Protein AF-X1R897-F1 (afdb_monomer_lite)

Secondary structure (DSSP, 8-state):
---HHHHHHHHHHHHHHSTT-TTTTT--TTSSSPPTT-SSPPPEETTEEHHHHHHHHH-EE-TTT--EESSSBTTBSSHHHHHHHHHHHHHHH-SEEEEE-TTT--EEEEEHHHHHHT---GGGGGGSPB----

pLDDT: mean 73.89, std 18.77, range [38.56, 95.75]

Organism: NCBI:txid412755

Structure (mmCIF, N/CA/C/O backbone):
data_AF-X1R897-F1
#
_entry.id   AF-X1R897-F1
#
loop_
_atom_site.group_PDB
_atom_site.id
_atom_site.type_symbol
_atom_site.label_atom_id
_atom_site.label_alt_id
_atom_site.label_comp_id
_atom_site.label_asym_id
_atom_site.label_entity_id
_atom_site.label_seq_id
_atom_site.pdbx_PDB_ins_code
_atom_site.Cartn_x
_atom_site.Cartn_y
_atom_site.Cartn_z
_atom_site.occupancy
_atom_site.B_iso_or_equiv
_atom_site.auth_seq_id
_atom_site.auth_comp_id
_atom_site.auth_asym_id
_atom_site.auth_atom_id
_atom_site.pdbx_PDB_model_num
ATOM 1 N N . MET A 1 1 ? 41.336 -12.108 -27.789 1.00 39.31 1 MET A N 1
ATOM 2 C CA . MET A 1 1 ? 40.199 -11.210 -28.100 1.00 39.31 1 MET A CA 1
ATOM 3 C C . MET A 1 1 ? 39.079 -12.053 -28.690 1.00 39.31 1 MET A C 1
ATOM 5 O O . MET A 1 1 ? 39.403 -12.896 -29.520 1.00 39.31 1 MET A O 1
ATOM 9 N N . PRO A 1 2 ? 37.810 -11.895 -28.284 1.00 48.91 2 PRO A N 1
ATOM 10 C CA . PRO A 1 2 ? 36.729 -12.693 -28.857 1.00 48.91 2 PRO A CA 1
ATOM 11 C C . PRO A 1 2 ? 36.528 -12.352 -30.341 1.00 48.91 2 PRO A C 1
ATOM 13 O O . PRO A 1 2 ? 36.562 -11.177 -30.714 1.00 48.91 2 PRO A O 1
ATOM 16 N N . GLY A 1 3 ? 36.346 -13.371 -31.186 1.00 67.62 3 GLY A N 1
ATOM 17 C CA . GLY A 1 3 ? 36.136 -13.205 -32.628 1.00 67.62 3 GLY A CA 1
ATOM 18 C C . GLY A 1 3 ? 34.801 -12.532 -32.974 1.00 67.62 3 GLY A C 1
ATOM 19 O O . GLY A 1 3 ? 33.892 -12.474 -32.147 1.00 67.62 3 GLY A O 1
ATOM 20 N N . GLN A 1 4 ? 34.667 -12.047 -34.214 1.00 64.75 4 GLN A N 1
ATOM 21 C CA . GLN A 1 4 ? 33.480 -11.322 -34.696 1.00 64.75 4 GLN A CA 1
ATOM 22 C C . GLN A 1 4 ? 32.175 -12.099 -34.454 1.00 64.75 4 GLN A C 1
ATOM 24 O O . GLN A 1 4 ? 31.261 -11.577 -33.832 1.00 64.75 4 GLN A O 1
ATOM 29 N N . ARG A 1 5 ? 32.168 -13.394 -34.784 1.00 62.53 5 ARG A N 1
ATOM 30 C CA . ARG A 1 5 ? 31.035 -14.306 -34.566 1.00 62.53 5 ARG A CA 1
ATOM 31 C C . ARG A 1 5 ? 30.564 -14.378 -33.109 1.00 62.53 5 ARG A C 1
ATOM 33 O O . ARG A 1 5 ? 29.378 -14.531 -32.851 1.00 62.53 5 ARG A O 1
ATOM 40 N N . PHE A 1 6 ? 31.485 -14.272 -32.152 1.00 51.41 6 PHE A N 1
ATOM 41 C CA . PHE A 1 6 ? 31.131 -14.261 -30.733 1.00 51.41 6 PHE A CA 1
ATOM 42 C C . PHE A 1 6 ? 30.484 -12.932 -30.332 1.00 51.41 6 PHE A C 1
ATOM 44 O O . PHE A 1 6 ? 29.529 -12.920 -29.564 1.00 51.41 6 PHE A O 1
ATOM 51 N N . ARG A 1 7 ? 30.967 -11.811 -30.879 1.00 54.97 7 ARG A N 1
ATOM 52 C CA . ARG A 1 7 ? 30.349 -10.495 -30.662 1.00 54.97 7 ARG A CA 1
ATOM 53 C C . ARG A 1 7 ? 28.940 -10.428 -31.245 1.00 54.97 7 ARG A C 1
ATOM 55 O O . ARG A 1 7 ? 28.054 -9.901 -30.580 1.00 54.97 7 ARG A O 1
ATOM 62 N N . ASP A 1 8 ? 28.744 -10.997 -32.430 1.00 64.62 8 ASP A N 1
ATOM 63 C CA . ASP A 1 8 ? 27.442 -11.043 -33.098 1.00 64.62 8 ASP A CA 1
ATOM 64 C C . ASP A 1 8 ? 26.455 -11.920 -32.306 1.00 64.62 8 ASP A C 1
ATOM 66 O O . ASP A 1 8 ? 25.366 -11.462 -31.973 1.00 64.62 8 ASP A O 1
ATOM 70 N N . TYR A 1 9 ? 26.889 -13.106 -31.856 1.00 65.25 9 TYR A N 1
ATOM 71 C CA . TYR A 1 9 ? 26.106 -13.961 -30.953 1.00 65.25 9 TYR A CA 1
ATOM 72 C C . TYR A 1 9 ? 25.696 -13.234 -29.666 1.00 65.25 9 TYR A C 1
ATOM 74 O O . TYR A 1 9 ? 24.543 -13.297 -29.254 1.00 65.25 9 TYR A O 1
ATOM 82 N N . LEU A 1 10 ? 26.623 -12.515 -29.024 1.00 55.56 10 LEU A N 1
ATOM 83 C CA . LEU A 1 10 ? 26.308 -11.763 -27.809 1.00 55.56 10 LEU A CA 1
ATOM 84 C C . LEU A 1 10 ? 25.306 -10.633 -28.063 1.00 55.56 10 LEU A C 1
ATOM 86 O O . LEU A 1 10 ? 24.498 -10.334 -27.185 1.00 55.56 10 LEU A O 1
ATOM 90 N N . LYS A 1 11 ? 25.357 -10.000 -29.236 1.00 61.78 11 LYS A N 1
ATOM 91 C CA . LYS A 1 11 ? 24.401 -8.965 -29.630 1.00 61.78 11 LYS A CA 1
ATOM 92 C C . LYS A 1 11 ? 23.003 -9.559 -29.820 1.00 61.78 11 LYS A C 1
ATOM 94 O O . LYS A 1 11 ? 22.064 -9.083 -29.189 1.00 61.78 11 LYS A O 1
ATOM 99 N N . GLU A 1 12 ? 22.885 -10.632 -30.598 1.00 65.25 12 GLU A N 1
ATOM 100 C CA . GLU A 1 12 ? 21.622 -11.356 -30.808 1.00 65.25 12 GLU A CA 1
ATOM 101 C C . GLU A 1 12 ? 21.055 -11.891 -29.486 1.00 65.25 12 GLU A C 1
ATOM 103 O O . GLU A 1 12 ? 19.865 -11.756 -29.202 1.00 65.25 12 GLU A O 1
ATOM 108 N N . PHE A 1 13 ? 21.922 -12.428 -28.623 1.00 62.66 13 PHE A N 1
ATOM 109 C CA . PHE A 1 13 ? 21.545 -12.906 -27.299 1.00 62.66 13 PHE A CA 1
ATOM 110 C C . PHE A 1 13 ? 20.958 -11.783 -26.436 1.00 62.66 13 PHE A C 1
ATOM 112 O O . PHE A 1 13 ? 19.927 -11.998 -25.801 1.00 62.66 13 PHE A O 1
ATOM 119 N N . ARG A 1 14 ? 21.560 -10.585 -26.423 1.00 59.44 14 ARG A N 1
ATOM 120 C CA . ARG A 1 14 ? 21.012 -9.419 -25.705 1.00 59.44 14 ARG A CA 1
ATOM 121 C C . ARG A 1 14 ? 19.678 -8.960 -26.279 1.00 59.44 14 ARG A C 1
ATOM 123 O O . ARG A 1 14 ? 18.765 -8.670 -25.514 1.00 59.44 14 ARG A O 1
ATOM 130 N N . GLU A 1 15 ? 19.552 -8.896 -27.600 1.00 62.72 15 GLU A N 1
ATOM 131 C CA . GLU A 1 15 ? 18.308 -8.481 -28.257 1.00 62.72 15 GLU A CA 1
ATOM 132 C C . GLU A 1 15 ? 17.161 -9.465 -27.983 1.00 62.72 15 GLU A C 1
ATOM 134 O O . GLU A 1 15 ? 16.025 -9.043 -27.772 1.00 62.72 15 GLU A O 1
ATOM 139 N N . ALA A 1 16 ? 17.446 -10.767 -27.910 1.00 63.94 16 ALA A N 1
ATOM 140 C CA . ALA A 1 16 ? 16.450 -11.783 -27.580 1.00 63.94 16 ALA A CA 1
ATOM 141 C C . ALA A 1 16 ? 16.128 -11.835 -26.073 1.00 63.94 16 ALA A C 1
ATOM 143 O O . ALA A 1 16 ? 14.966 -11.973 -25.684 1.00 63.94 16 ALA A O 1
ATOM 144 N N . ASN A 1 17 ? 17.144 -11.709 -25.211 1.00 57.25 17 ASN A N 1
ATOM 145 C CA . ASN A 1 17 ? 17.022 -12.017 -23.783 1.00 57.25 17 ASN A CA 1
ATOM 146 C C . ASN A 1 17 ? 16.959 -10.794 -22.858 1.00 57.25 17 ASN A C 1
ATOM 148 O O . ASN A 1 17 ? 16.491 -10.943 -21.737 1.00 57.25 17 ASN A O 1
ATOM 152 N N . CYS A 1 18 ? 17.348 -9.596 -23.288 1.00 59.59 18 CYS A N 1
ATOM 153 C CA . CYS A 1 18 ? 17.409 -8.405 -22.424 1.00 59.59 18 CYS A CA 1
ATOM 154 C C . CYS A 1 18 ? 16.522 -7.245 -22.909 1.00 59.59 18 CYS A C 1
ATOM 156 O O . CYS A 1 18 ? 16.541 -6.165 -22.320 1.00 59.59 18 CYS A O 1
ATOM 158 N N . ARG A 1 19 ? 15.731 -7.439 -23.972 1.00 51.38 19 ARG A N 1
ATOM 159 C CA . ARG A 1 19 ? 14.826 -6.416 -24.514 1.00 51.38 19 ARG A CA 1
ATOM 160 C C . ARG A 1 19 ? 13.757 -6.033 -23.484 1.00 51.38 19 ARG A C 1
ATOM 162 O O . ARG A 1 19 ? 12.974 -6.881 -23.074 1.00 51.38 19 ARG A O 1
ATOM 169 N N . GLY A 1 20 ? 13.737 -4.757 -23.089 1.00 47.69 20 GLY A N 1
ATOM 170 C CA . GLY A 1 20 ? 12.866 -4.223 -22.031 1.00 47.69 20 GLY A CA 1
ATOM 171 C C . GLY A 1 20 ? 13.552 -4.025 -20.672 1.00 47.69 20 GLY A C 1
ATOM 172 O O . GLY A 1 20 ? 12.958 -3.417 -19.787 1.00 47.69 20 GLY A O 1
ATOM 173 N N . CYS A 1 21 ? 14.804 -4.468 -20.503 1.00 51.19 21 CYS A N 1
ATOM 174 C CA . CYS A 1 21 ? 15.593 -4.169 -19.309 1.00 51.19 21 CYS A CA 1
ATOM 175 C C . CYS A 1 21 ? 16.183 -2.753 -19.379 1.00 51.19 21 CYS A C 1
ATOM 177 O O . CYS A 1 21 ? 16.821 -2.389 -20.367 1.00 51.19 21 CYS A O 1
ATOM 179 N N . PHE A 1 22 ? 16.036 -1.988 -18.294 1.00 44.16 22 PHE A N 1
ATOM 180 C CA . PHE A 1 22 ? 16.520 -0.606 -18.164 1.00 44.16 22 PHE A CA 1
ATOM 181 C C . PHE A 1 22 ? 18.045 -0.459 -18.365 1.00 44.16 22 PHE A C 1
ATOM 183 O O . PHE A 1 22 ? 18.515 0.617 -18.713 1.00 44.16 22 PHE A O 1
ATOM 190 N N . TYR A 1 23 ? 18.810 -1.546 -18.188 1.00 49.41 23 TYR A N 1
ATOM 191 C CA . TYR A 1 23 ? 20.279 -1.586 -18.275 1.00 49.41 23 TYR A CA 1
ATOM 192 C C . TYR A 1 23 ? 20.811 -2.446 -19.435 1.00 49.41 23 TYR A C 1
ATOM 194 O O . TYR A 1 23 ? 21.997 -2.786 -19.462 1.00 49.41 23 TYR A O 1
ATOM 202 N N . ALA A 1 24 ? 19.961 -2.837 -20.393 1.00 49.91 24 ALA A N 1
ATOM 203 C CA . ALA A 1 24 ? 20.347 -3.716 -21.505 1.00 49.91 24 ALA A CA 1
ATOM 204 C C . ALA A 1 24 ? 21.529 -3.174 -22.339 1.00 49.91 24 ALA A C 1
ATOM 206 O O . ALA A 1 24 ? 22.354 -3.950 -22.835 1.00 49.91 24 ALA A O 1
ATOM 207 N N . ASP A 1 25 ? 21.647 -1.847 -22.436 1.00 47.44 25 ASP A N 1
ATOM 208 C CA . ASP A 1 25 ? 22.714 -1.166 -23.177 1.00 47.44 25 ASP A CA 1
ATOM 209 C C . ASP A 1 25 ? 24.073 -1.233 -22.449 1.00 47.44 25 ASP A C 1
ATOM 211 O O . ASP A 1 25 ? 25.134 -1.266 -23.081 1.00 47.44 25 ASP A O 1
ATOM 215 N N . GLU A 1 26 ? 24.058 -1.346 -21.119 1.00 48.41 26 GLU A N 1
ATOM 216 C CA . GLU A 1 26 ? 25.253 -1.374 -20.265 1.00 48.41 26 GLU A CA 1
ATOM 217 C C . GLU A 1 26 ? 25.709 -2.797 -19.907 1.00 48.41 26 GLU A C 1
ATOM 219 O O . GLU A 1 26 ? 26.895 -3.037 -19.650 1.00 48.41 26 GLU A O 1
ATOM 224 N N . ALA A 1 27 ? 24.783 -3.757 -19.933 1.00 48.25 27 ALA A N 1
ATOM 225 C CA . ALA A 1 27 ? 25.006 -5.144 -19.554 1.00 48.25 27 ALA A CA 1
ATOM 226 C C . ALA A 1 27 ? 25.938 -5.864 -20.543 1.00 48.25 27 ALA A C 1
ATOM 228 O O . ALA A 1 27 ? 25.517 -6.310 -21.608 1.00 48.25 27 ALA A O 1
ATOM 229 N N . LYS A 1 28 ? 27.223 -6.019 -20.202 1.00 49.62 28 LYS A N 1
ATOM 230 C CA . LYS A 1 28 ? 28.180 -6.817 -20.985 1.00 49.62 28 LYS A CA 1
ATOM 231 C C . LYS A 1 28 ? 28.291 -8.241 -20.435 1.00 49.62 28 LYS A C 1
ATOM 233 O O . LYS A 1 28 ? 28.737 -8.454 -19.315 1.00 49.62 28 LYS A O 1
ATOM 238 N N . VAL A 1 29 ? 27.906 -9.228 -21.248 1.00 45.78 29 VAL A N 1
ATOM 239 C CA . VAL A 1 29 ? 28.079 -10.654 -20.925 1.00 45.78 29 VAL A CA 1
ATOM 240 C C . VAL A 1 29 ? 29.570 -10.960 -20.748 1.00 45.78 29 VAL A C 1
ATOM 242 O O . VAL A 1 29 ? 30.375 -10.606 -21.611 1.00 45.78 29 VAL A O 1
ATOM 245 N N . GLY A 1 30 ? 29.929 -11.610 -19.637 1.00 43.53 30 GLY A N 1
ATOM 246 C CA . GLY A 1 30 ? 31.302 -12.036 -19.350 1.00 43.53 30 GLY A CA 1
ATOM 247 C C . GLY A 1 30 ? 32.248 -10.930 -18.870 1.00 43.53 30 GLY A C 1
ATOM 248 O O . GLY A 1 30 ? 33.454 -11.066 -19.046 1.00 43.53 30 GLY A O 1
ATOM 249 N N . THR A 1 31 ? 31.734 -9.826 -18.312 1.00 48.81 31 THR A N 1
ATOM 250 C CA . THR A 1 31 ? 32.572 -8.737 -17.768 1.00 48.81 31 THR A CA 1
ATOM 251 C C . THR A 1 31 ? 32.415 -8.515 -16.263 1.00 48.81 31 THR A C 1
ATOM 253 O O . THR A 1 31 ? 32.692 -7.4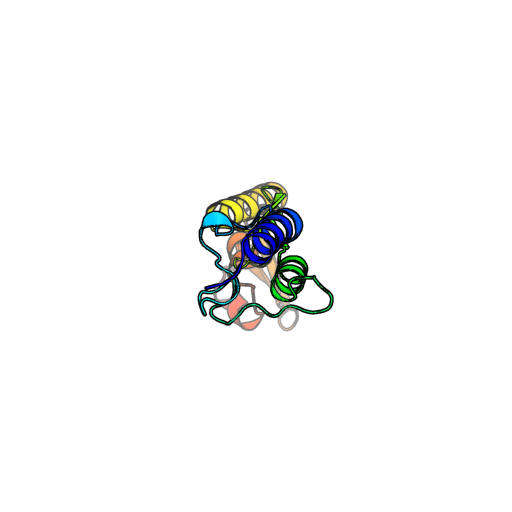09 -15.807 1.00 48.81 31 THR A O 1
ATOM 256 N N . ASP A 1 32 ? 31.885 -9.492 -15.521 1.00 48.06 32 ASP A N 1
ATOM 257 C CA . ASP A 1 32 ? 31.572 -9.408 -14.078 1.00 48.06 32 ASP A CA 1
ATOM 258 C C . ASP A 1 32 ? 30.698 -8.206 -13.668 1.00 48.06 32 ASP A C 1
ATOM 260 O O . ASP A 1 32 ? 30.554 -7.888 -12.490 1.00 48.06 32 ASP A O 1
ATOM 264 N N . LYS A 1 33 ? 30.087 -7.529 -14.648 1.00 44.62 33 LYS A N 1
ATOM 265 C CA . LYS A 1 33 ? 29.128 -6.451 -14.428 1.00 44.62 33 LYS A CA 1
ATOM 266 C C . LYS A 1 33 ? 27.725 -7.049 -14.440 1.00 44.62 33 LYS A C 1
ATOM 268 O O . LYS A 1 33 ? 27.448 -7.882 -15.309 1.00 44.62 33 LYS A O 1
ATOM 273 N N . PRO A 1 34 ? 26.847 -6.631 -13.517 1.00 47.69 34 PRO A N 1
ATOM 274 C CA . PRO A 1 34 ? 25.531 -7.224 -13.384 1.00 47.69 34 PRO A CA 1
ATOM 275 C C . PRO A 1 34 ? 24.720 -6.987 -14.656 1.00 47.69 34 PRO A C 1
ATOM 277 O O . PRO A 1 34 ? 24.580 -5.862 -15.138 1.00 47.69 34 PRO A O 1
ATOM 280 N N . CYS A 1 35 ? 24.205 -8.070 -15.223 1.00 57.16 35 CYS A N 1
ATOM 281 C CA . CYS A 1 35 ? 23.168 -8.001 -16.237 1.00 57.16 35 CYS A CA 1
ATOM 282 C C . CYS A 1 35 ? 21.837 -8.041 -15.484 1.00 57.16 35 CYS A C 1
ATOM 284 O O . CYS A 1 35 ? 21.632 -8.960 -14.702 1.00 57.16 35 CYS A O 1
ATOM 286 N N . CYS A 1 36 ? 20.975 -7.052 -15.739 1.00 53.06 36 CYS A N 1
ATOM 287 C CA . CYS A 1 36 ? 19.557 -7.014 -15.365 1.00 53.06 36 CYS A CA 1
ATOM 288 C C . CYS A 1 36 ? 19.267 -7.500 -13.924 1.00 53.06 36 CYS A C 1
ATOM 290 O O . CYS A 1 36 ? 18.979 -8.667 -13.713 1.00 53.06 36 CYS A O 1
ATOM 292 N N . THR A 1 37 ? 19.352 -6.569 -12.972 1.00 46.34 37 THR A N 1
ATOM 293 C CA . THR A 1 37 ? 18.738 -6.580 -11.622 1.00 46.34 37 THR A CA 1
ATOM 294 C C . THR A 1 37 ? 19.335 -7.387 -10.465 1.00 46.34 37 THR A C 1
ATOM 296 O O . THR A 1 37 ? 18.920 -7.150 -9.337 1.00 46.34 37 THR A O 1
ATOM 299 N N . CYS A 1 38 ? 20.424 -8.144 -10.621 1.00 38.56 38 CYS A N 1
ATOM 300 C CA . CYS A 1 38 ? 21.129 -8.694 -9.447 1.00 38.56 38 CYS A CA 1
ATOM 301 C C . CYS A 1 38 ? 22.619 -8.312 -9.455 1.00 38.56 38 CYS A C 1
ATOM 303 O O . CYS A 1 38 ? 23.240 -8.456 -10.504 1.00 38.56 38 CYS A O 1
ATOM 305 N N . PRO A 1 39 ? 23.240 -7.867 -8.336 1.00 43.78 39 PRO A N 1
ATOM 306 C CA . PRO A 1 39 ? 24.669 -7.505 -8.256 1.00 43.78 39 PRO A CA 1
ATOM 307 C C . PRO A 1 39 ? 25.657 -8.680 -8.473 1.00 43.78 39 PRO A C 1
ATOM 309 O O . PRO A 1 39 ? 26.818 -8.590 -8.084 1.00 43.78 39 PRO A O 1
ATOM 312 N N . GLY A 1 40 ? 25.212 -9.781 -9.088 1.00 47.53 40 GLY A N 1
ATOM 313 C CA . GLY A 1 40 ? 25.994 -10.974 -9.402 1.00 47.53 40 GLY A CA 1
ATOM 314 C C . GLY A 1 40 ? 26.249 -11.169 -10.902 1.00 47.53 40 GLY A C 1
ATOM 315 O O . GLY A 1 40 ? 25.721 -10.458 -11.758 1.00 47.53 40 GLY A O 1
ATOM 316 N N . ILE A 1 41 ? 27.082 -12.163 -11.216 1.00 49.84 41 ILE A N 1
ATOM 317 C CA . ILE A 1 41 ? 27.393 -12.582 -12.589 1.00 49.84 41 ILE A CA 1
ATOM 318 C C . ILE A 1 41 ? 26.129 -13.214 -13.205 1.00 49.84 41 ILE A C 1
ATOM 320 O O . ILE A 1 41 ? 25.526 -14.074 -12.563 1.00 49.84 41 ILE A O 1
ATOM 324 N N . PRO A 1 42 ? 25.720 -12.832 -14.430 1.00 53.03 42 PRO A N 1
ATOM 325 C CA . PRO A 1 42 ? 24.541 -13.410 -15.070 1.00 53.03 42 PRO A CA 1
ATOM 326 C C . PRO A 1 42 ? 24.667 -14.925 -15.241 1.00 53.03 42 PRO A C 1
ATOM 328 O O . PRO A 1 42 ? 25.656 -15.416 -15.791 1.00 53.03 42 PRO A O 1
ATOM 331 N N . TYR A 1 43 ? 23.637 -15.656 -14.815 1.00 57.47 43 TYR A N 1
ATOM 332 C CA . TYR A 1 43 ? 23.547 -17.104 -14.981 1.00 57.47 43 TYR A CA 1
ATOM 333 C C . TYR A 1 43 ? 22.901 -17.437 -16.333 1.00 57.47 43 TYR A C 1
ATOM 335 O O . TYR A 1 43 ? 21.771 -17.026 -16.607 1.00 57.47 43 TYR A O 1
ATOM 343 N N . ILE A 1 44 ? 23.625 -18.151 -17.200 1.00 60.06 44 ILE A N 1
ATOM 344 C CA . ILE A 1 44 ? 23.137 -18.585 -18.517 1.00 60.06 44 ILE A CA 1
ATOM 345 C C . ILE A 1 44 ? 22.973 -20.101 -18.499 1.00 60.06 44 ILE A C 1
ATOM 347 O O . ILE A 1 44 ? 23.949 -20.829 -18.332 1.00 60.06 44 ILE A O 1
ATOM 351 N N . GLU A 1 45 ? 21.756 -20.569 -18.758 1.00 61.16 45 GLU A N 1
ATOM 352 C CA . GLU A 1 45 ? 21.438 -21.988 -18.893 1.00 61.16 45 GLU A CA 1
ATOM 353 C C . GLU A 1 45 ? 20.604 -22.193 -20.165 1.00 61.16 45 GLU A C 1
ATOM 355 O O . GLU A 1 45 ? 19.643 -21.466 -20.414 1.00 61.16 45 GLU A O 1
ATOM 360 N N . ASN A 1 46 ? 20.985 -23.151 -21.019 1.00 63.66 46 ASN A N 1
ATOM 361 C CA . ASN A 1 46 ? 20.271 -23.473 -22.267 1.00 63.66 46 ASN A CA 1
ATOM 362 C C . ASN A 1 46 ? 19.987 -22.256 -23.181 1.00 63.66 46 ASN A C 1
ATOM 364 O O . ASN A 1 46 ? 18.896 -22.129 -23.737 1.00 63.66 46 ASN A O 1
ATOM 368 N N . ASN A 1 47 ? 20.960 -21.349 -23.336 1.00 59.28 47 ASN A N 1
ATOM 369 C CA . ASN A 1 47 ? 20.838 -20.093 -24.099 1.00 59.28 47 ASN A CA 1
ATOM 370 C C . ASN A 1 47 ? 19.733 -19.137 -23.606 1.00 59.28 47 ASN A C 1
ATOM 372 O O . ASN A 1 47 ? 19.315 -18.248 -24.350 1.00 59.28 47 ASN A O 1
ATOM 376 N N . LYS A 1 48 ? 19.286 -19.278 -22.354 1.00 55.88 48 LYS A N 1
ATOM 377 C CA . LYS A 1 48 ? 18.384 -18.339 -21.680 1.00 55.88 48 LYS A CA 1
ATOM 378 C C . LYS A 1 48 ? 19.091 -17.693 -20.493 1.00 55.88 48 LYS A C 1
ATOM 380 O O . LYS A 1 48 ? 19.907 -18.322 -19.822 1.00 55.88 48 LYS A O 1
ATOM 385 N N . CYS A 1 49 ? 18.781 -16.424 -20.238 1.00 60.53 49 CYS A N 1
ATOM 386 C CA . CYS A 1 49 ? 19.238 -15.733 -19.034 1.00 60.53 49 CYS A CA 1
ATOM 387 C C . CYS A 1 49 ? 18.375 -16.173 -17.841 1.00 60.53 49 CYS A C 1
ATOM 389 O O . CYS A 1 49 ? 17.186 -15.853 -17.803 1.00 60.53 49 CYS A O 1
ATOM 391 N N . GLY A 1 50 ? 18.962 -16.891 -16.880 1.00 57.59 50 GLY A N 1
ATOM 392 C CA . GLY A 1 50 ? 18.280 -17.306 -15.649 1.00 57.59 50 GLY A CA 1
ATOM 393 C C . GLY A 1 50 ? 17.797 -16.105 -14.837 1.00 57.59 50 GLY A C 1
ATOM 394 O O . GLY A 1 50 ? 16.643 -16.068 -14.432 1.00 57.59 50 GLY A O 1
ATOM 395 N N . THR A 1 51 ? 18.619 -15.055 -14.761 1.00 56.69 51 THR A N 1
ATOM 396 C CA . THR A 1 51 ? 18.296 -13.799 -14.067 1.00 56.69 51 THR A CA 1
ATOM 397 C C . THR A 1 51 ? 17.081 -13.084 -14.668 1.00 56.69 51 THR A C 1
ATOM 399 O O . THR A 1 51 ? 16.314 -12.464 -13.946 1.00 56.69 51 THR A O 1
ATOM 402 N N . ARG A 1 52 ? 16.839 -13.201 -15.985 1.00 53.22 52 ARG A N 1
ATOM 403 C CA . ARG A 1 52 ? 15.624 -12.655 -16.619 1.00 53.22 52 ARG A CA 1
ATOM 404 C C . ARG A 1 52 ? 14.380 -13.428 -16.189 1.00 53.22 52 ARG A C 1
ATOM 406 O O . ARG A 1 52 ? 13.364 -12.807 -15.922 1.00 53.22 52 ARG A O 1
ATOM 413 N N . LYS A 1 53 ? 14.451 -14.759 -16.137 1.00 54.78 53 LYS A N 1
ATOM 414 C CA . LYS A 1 53 ? 13.328 -15.595 -15.698 1.00 54.78 53 LYS A CA 1
ATOM 415 C C . LYS A 1 53 ? 13.006 -15.335 -14.223 1.00 54.78 53 LYS A C 1
ATOM 417 O O . LYS A 1 53 ? 11.846 -15.159 -13.886 1.00 54.78 53 LYS A O 1
ATOM 422 N N . GLU A 1 54 ? 14.030 -15.219 -13.382 1.00 56.28 54 GLU A N 1
ATOM 423 C CA . GLU A 1 54 ? 13.886 -14.821 -11.976 1.00 56.28 54 GLU A CA 1
ATOM 424 C C . GLU A 1 54 ? 13.316 -13.398 -11.839 1.00 56.28 54 GLU A C 1
ATOM 426 O O . GLU A 1 54 ? 12.435 -13.165 -11.014 1.00 56.28 54 GLU A O 1
ATOM 431 N N . ALA A 1 55 ? 13.741 -12.447 -12.678 1.00 51.44 55 ALA A N 1
ATOM 432 C CA . ALA A 1 55 ? 13.157 -11.107 -12.716 1.00 51.44 55 ALA A CA 1
ATOM 433 C C . ALA A 1 55 ? 11.689 -11.135 -13.186 1.00 51.44 55 ALA A C 1
ATOM 435 O O . ALA A 1 55 ? 10.832 -10.540 -12.548 1.00 51.44 55 ALA A O 1
ATOM 436 N N . GLU A 1 56 ? 11.354 -11.875 -14.247 1.00 56.66 56 GLU A N 1
ATOM 437 C CA . GLU A 1 56 ? 9.975 -12.034 -14.736 1.00 56.66 56 GLU A CA 1
ATOM 438 C C . GLU A 1 56 ? 9.067 -12.720 -13.697 1.00 56.66 56 GLU A C 1
ATOM 440 O O . GLU A 1 56 ? 7.905 -12.343 -13.570 1.00 56.66 56 GLU A O 1
ATOM 445 N N . GLU A 1 57 ? 9.585 -13.678 -12.923 1.00 62.56 57 GLU A N 1
ATOM 446 C CA . GLU A 1 57 ? 8.855 -14.355 -11.839 1.00 62.56 57 GLU A CA 1
ATOM 447 C C . GLU A 1 57 ? 8.701 -13.486 -10.577 1.00 62.56 57 GLU A C 1
ATOM 449 O O . GLU A 1 57 ? 7.770 -13.694 -9.797 1.00 62.56 57 GLU A O 1
ATOM 454 N N . THR A 1 58 ? 9.577 -12.500 -10.362 1.00 61.62 58 THR A N 1
ATOM 455 C CA . THR A 1 58 ? 9.526 -11.597 -9.194 1.00 61.62 58 THR A CA 1
ATOM 456 C C . THR A 1 58 ? 8.869 -10.243 -9.484 1.00 61.62 58 THR A C 1
ATOM 458 O O . THR A 1 58 ? 8.456 -9.549 -8.545 1.00 61.62 58 THR A O 1
ATOM 461 N N . MET A 1 59 ? 8.729 -9.865 -10.759 1.00 67.62 59 MET A N 1
ATOM 462 C CA . MET A 1 59 ? 8.068 -8.636 -11.193 1.00 67.62 59 MET A CA 1
ATOM 463 C C . MET A 1 59 ? 6.552 -8.707 -10.986 1.00 67.62 59 MET A C 1
ATOM 465 O O . MET A 1 59 ? 5.874 -9.631 -11.428 1.00 67.62 59 MET A O 1
ATOM 469 N N . ARG A 1 60 ? 6.002 -7.678 -10.338 1.00 75.50 60 ARG A N 1
ATOM 470 C CA . ARG A 1 60 ? 4.559 -7.528 -10.089 1.00 75.50 60 ARG A CA 1
ATOM 471 C C . ARG A 1 60 ? 3.983 -6.450 -10.987 1.00 75.50 60 ARG A C 1
ATOM 473 O O . ARG A 1 60 ? 4.692 -5.524 -11.368 1.00 75.50 60 ARG A O 1
ATOM 480 N N . GLU A 1 61 ? 2.692 -6.524 -11.280 1.00 83.75 61 GLU A N 1
ATOM 481 C CA . GLU A 1 61 ? 1.980 -5.455 -11.977 1.00 83.75 61 GLU A CA 1
ATOM 482 C C . GLU A 1 61 ? 1.394 -4.454 -10.972 1.00 83.75 61 GLU A C 1
ATOM 484 O O . GLU A 1 61 ? 0.723 -4.825 -10.010 1.00 83.75 61 GLU A O 1
ATOM 489 N N . CYS A 1 62 ? 1.661 -3.162 -11.169 1.00 86.00 62 CYS A N 1
ATOM 490 C CA . CYS A 1 62 ? 1.122 -2.111 -10.313 1.00 86.00 62 CYS A CA 1
ATOM 491 C C . CYS A 1 62 ? -0.381 -1.939 -10.546 1.00 86.00 62 CYS A C 1
ATOM 493 O O . CYS A 1 62 ? -0.793 -1.575 -11.646 1.00 86.00 62 CYS A O 1
ATOM 495 N N . PHE A 1 63 ? -1.185 -2.053 -9.487 1.00 90.88 63 PHE A N 1
ATOM 496 C CA . PHE A 1 63 ? -2.647 -1.962 -9.577 1.00 90.88 63 PHE A CA 1
ATOM 497 C C . PHE A 1 63 ? -3.158 -0.613 -10.118 1.00 90.88 63 PHE A C 1
ATOM 499 O O . PHE A 1 63 ? -4.253 -0.522 -10.665 1.00 90.88 63 PHE A O 1
ATOM 506 N N . ILE A 1 64 ? -2.375 0.458 -9.961 1.00 93.31 64 ILE A N 1
ATOM 507 C CA . ILE A 1 64 ? -2.782 1.808 -10.373 1.00 93.31 64 ILE A CA 1
ATOM 508 C C . ILE A 1 64 ? -2.390 2.135 -11.811 1.00 93.31 64 ILE A C 1
ATOM 510 O O . ILE A 1 64 ? -3.163 2.789 -12.508 1.00 93.31 64 ILE A O 1
ATOM 514 N N . CYS A 1 65 ? -1.195 1.736 -12.250 1.00 90.44 65 CYS A N 1
ATOM 515 C CA . CYS A 1 65 ? -0.654 2.163 -13.542 1.00 90.44 65 CYS A CA 1
ATOM 516 C C . CYS A 1 65 ? -0.363 1.020 -14.524 1.00 90.44 65 CYS A C 1
ATOM 518 O O . CYS A 1 65 ? 0.074 1.307 -15.636 1.00 90.44 65 CYS A O 1
ATOM 520 N N . GLY A 1 66 ? -0.558 -0.242 -14.127 1.00 84.94 66 GLY A N 1
ATOM 521 C CA . GLY A 1 66 ? -0.338 -1.427 -14.966 1.00 84.94 66 GLY A CA 1
ATOM 522 C C . GLY A 1 66 ? 1.129 -1.700 -15.315 1.00 84.94 66 GLY A C 1
ATOM 523 O O . GLY A 1 66 ? 1.438 -2.553 -16.140 1.00 84.94 66 GLY A O 1
ATOM 524 N N . LYS A 1 67 ? 2.073 -0.946 -14.738 1.00 80.38 67 LYS A N 1
ATOM 525 C CA . LYS A 1 67 ? 3.500 -1.148 -15.007 1.00 80.38 67 LYS A CA 1
ATOM 526 C C . LYS A 1 67 ? 4.026 -2.319 -14.197 1.00 80.38 67 LYS A C 1
ATOM 528 O O . LYS A 1 67 ? 3.754 -2.408 -12.999 1.00 80.38 67 LYS A O 1
ATOM 533 N N . LEU A 1 68 ? 4.843 -3.143 -14.844 1.00 77.44 68 LEU A N 1
ATOM 534 C CA . LEU A 1 68 ? 5.655 -4.139 -14.162 1.00 77.44 68 LEU A CA 1
ATOM 535 C C . LEU A 1 68 ? 6.727 -3.443 -13.316 1.00 77.44 68 LEU A C 1
ATOM 537 O O . LEU A 1 68 ? 7.358 -2.487 -13.778 1.00 77.44 68 LEU A O 1
ATOM 541 N N . TYR A 1 69 ? 6.923 -3.904 -12.085 1.00 71.31 69 TYR A N 1
ATOM 542 C CA . TYR A 1 69 ? 7.903 -3.348 -11.160 1.00 71.31 69 TYR A CA 1
ATOM 543 C C . TYR A 1 69 ? 8.555 -4.431 -10.298 1.00 71.31 69 TYR A C 1
ATOM 545 O O . TYR A 1 69 ? 7.932 -5.434 -9.950 1.00 71.31 69 TYR A O 1
ATOM 553 N N . GLU A 1 70 ? 9.818 -4.195 -9.948 1.00 66.81 70 GLU A N 1
ATOM 554 C CA . GLU A 1 70 ? 10.610 -5.015 -9.035 1.00 66.81 70 GLU A CA 1
ATOM 555 C C . GLU A 1 70 ? 10.958 -4.166 -7.810 1.00 66.81 70 GLU A C 1
ATOM 557 O O . GLU A 1 70 ? 11.529 -3.084 -7.943 1.00 66.81 70 GLU A O 1
ATOM 562 N N . GLY A 1 71 ? 10.581 -4.636 -6.619 1.00 67.69 71 GLY A N 1
ATOM 563 C CA . GLY A 1 71 ? 10.698 -3.847 -5.392 1.00 67.69 71 GLY A CA 1
ATOM 564 C C . GLY A 1 71 ? 9.695 -2.682 -5.329 1.00 67.69 71 GLY A C 1
ATOM 565 O O . GLY A 1 71 ? 9.466 -1.949 -6.284 1.00 67.69 71 GLY A O 1
ATOM 566 N N . GLY A 1 72 ? 9.034 -2.521 -4.185 1.00 72.12 72 GLY A N 1
ATOM 567 C CA . GLY A 1 72 ? 7.949 -1.558 -3.991 1.00 72.12 72 GLY A CA 1
ATOM 568 C C . GLY A 1 72 ? 7.017 -2.020 -2.876 1.00 72.12 72 GLY A C 1
ATOM 569 O O . GLY A 1 72 ? 7.334 -2.962 -2.147 1.00 72.12 72 GLY A O 1
ATOM 570 N N . ARG A 1 73 ? 5.852 -1.381 -2.743 1.00 80.56 73 ARG A N 1
ATOM 571 C CA . ARG A 1 73 ? 4.797 -1.912 -1.865 1.00 80.56 73 ARG A CA 1
ATOM 572 C C . ARG A 1 73 ? 4.100 -3.078 -2.556 1.00 80.56 73 ARG A C 1
ATOM 574 O O . ARG A 1 73 ? 4.213 -3.253 -3.768 1.00 80.56 73 ARG A O 1
ATOM 581 N N . GLU A 1 74 ? 3.359 -3.862 -1.782 1.00 82.12 74 GLU A N 1
ATOM 582 C CA . GLU A 1 74 ? 2.799 -5.138 -2.233 1.00 82.12 74 GLU A CA 1
ATOM 583 C C . GLU A 1 74 ? 2.005 -5.048 -3.546 1.00 82.12 74 GLU A C 1
ATOM 585 O O . GLU A 1 74 ? 2.176 -5.919 -4.393 1.00 82.12 74 GLU A O 1
ATOM 590 N N . MET A 1 75 ? 1.251 -3.955 -3.736 1.00 86.69 75 MET A N 1
ATOM 591 C CA . MET A 1 75 ? 0.345 -3.730 -4.876 1.00 86.69 75 MET A CA 1
ATOM 592 C C . MET A 1 75 ? 0.686 -2.502 -5.744 1.00 86.69 75 MET A C 1
ATOM 594 O O . MET A 1 75 ? -0.021 -2.206 -6.710 1.00 86.69 75 MET A O 1
ATOM 598 N N . THR A 1 76 ? 1.714 -1.723 -5.389 1.00 90.69 76 THR A N 1
ATOM 599 C CA . THR A 1 76 ? 2.013 -0.444 -6.056 1.00 90.69 76 THR A CA 1
ATOM 600 C C . THR A 1 76 ? 3.505 -0.205 -6.246 1.00 90.69 76 THR A C 1
ATOM 602 O O . THR A 1 76 ? 4.287 -0.355 -5.307 1.00 90.69 7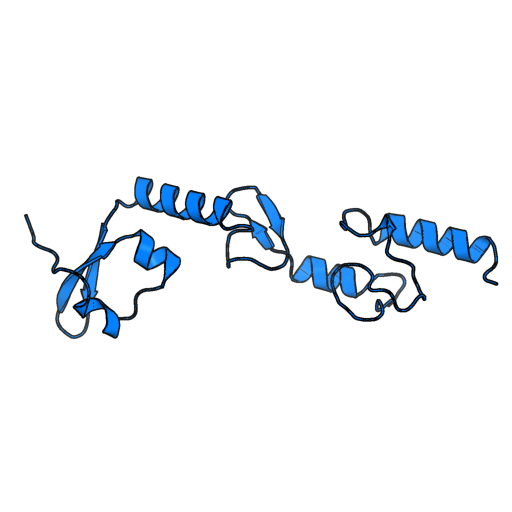6 THR A O 1
ATOM 605 N N . CYS A 1 77 ? 3.874 0.285 -7.432 1.00 86.50 77 CYS A N 1
ATOM 606 C CA . CYS A 1 77 ? 5.265 0.512 -7.836 1.00 86.50 77 CYS A CA 1
ATOM 607 C C . CYS A 1 77 ? 5.928 1.772 -7.253 1.00 86.50 77 CYS A C 1
ATOM 609 O O . CYS A 1 77 ? 7.126 1.961 -7.422 1.00 86.50 77 CYS A O 1
ATOM 611 N N . SER A 1 78 ? 5.170 2.688 -6.647 1.00 89.88 78 SER A N 1
ATOM 612 C CA . SER A 1 78 ? 5.702 3.940 -6.091 1.00 89.88 78 SER A CA 1
ATOM 613 C C . SER A 1 78 ? 4.784 4.511 -5.017 1.00 89.88 78 SER A C 1
ATOM 615 O O . SER A 1 78 ? 3.597 4.183 -4.985 1.00 89.88 78 SER A O 1
ATOM 617 N N . ASP A 1 79 ? 5.301 5.419 -4.186 1.00 91.69 79 ASP A N 1
ATOM 618 C CA . ASP A 1 79 ? 4.497 6.110 -3.167 1.00 91.69 79 ASP A CA 1
ATOM 619 C C . ASP A 1 79 ? 3.380 6.967 -3.778 1.00 91.69 79 ASP A C 1
ATOM 621 O O . ASP A 1 79 ? 2.304 7.087 -3.200 1.00 91.69 79 ASP A O 1
ATOM 625 N N . VAL A 1 80 ? 3.585 7.498 -4.989 1.00 94.00 80 VAL A N 1
ATOM 626 C CA . VAL A 1 80 ? 2.537 8.217 -5.733 1.00 94.00 80 VAL A CA 1
ATOM 627 C C . VAL A 1 80 ? 1.388 7.274 -6.094 1.00 94.00 80 VAL A C 1
ATOM 629 O O . VAL A 1 80 ? 0.225 7.597 -5.852 1.00 94.00 80 VAL A O 1
ATOM 632 N N . CYS A 1 81 ? 1.698 6.087 -6.633 1.00 91.88 81 CYS A N 1
ATOM 633 C CA . CYS A 1 81 ? 0.676 5.077 -6.921 1.00 91.88 81 CYS A CA 1
ATOM 634 C C . CYS A 1 81 ? 0.024 4.571 -5.629 1.00 91.88 81 CYS A C 1
ATOM 636 O O . CYS A 1 81 ? -1.183 4.361 -5.590 1.00 91.88 81 CYS A O 1
ATOM 638 N N . HIS A 1 82 ? 0.789 4.422 -4.550 1.00 93.88 82 HIS A N 1
ATOM 639 C CA . HIS A 1 82 ? 0.245 4.027 -3.258 1.00 93.88 82 HIS A CA 1
ATOM 640 C C . HIS A 1 82 ? -0.748 5.054 -2.699 1.00 93.88 82 HIS A C 1
ATOM 642 O O . HIS A 1 82 ? -1.848 4.689 -2.289 1.00 93.88 82 HIS A O 1
ATOM 648 N N . GLY A 1 83 ? -0.402 6.343 -2.746 1.00 94.19 83 GLY A N 1
ATOM 649 C CA . GLY A 1 83 ? -1.293 7.421 -2.323 1.00 94.19 83 GLY A CA 1
ATOM 650 C C . GLY A 1 83 ? -2.573 7.485 -3.156 1.00 94.19 83 GLY A C 1
ATOM 651 O O . GLY A 1 83 ? -3.651 7.719 -2.616 1.00 94.19 83 GLY A O 1
ATOM 652 N N . GLU A 1 84 ? -2.489 7.223 -4.462 1.00 95.31 84 GLU A N 1
ATOM 653 C CA . GLU A 1 84 ? -3.670 7.094 -5.323 1.00 95.31 84 GLU A CA 1
ATOM 654 C C . GLU A 1 84 ? -4.552 5.904 -4.926 1.00 95.31 84 GLU A C 1
ATOM 656 O O . GLU A 1 84 ? -5.768 6.056 -4.813 1.00 95.31 84 GLU A O 1
ATOM 661 N N . LEU A 1 85 ? -3.954 4.741 -4.656 1.00 93.44 85 LEU A N 1
ATOM 662 C CA . LEU A 1 85 ? -4.685 3.561 -4.195 1.00 93.44 85 LEU A CA 1
ATOM 663 C C . LEU A 1 85 ? -5.436 3.838 -2.887 1.00 93.44 85 LEU A C 1
ATOM 665 O O . LEU A 1 85 ? -6.626 3.525 -2.790 1.00 93.44 85 LEU A O 1
ATOM 669 N N . ALA A 1 86 ? -4.766 4.468 -1.917 1.00 93.62 86 ALA A N 1
ATOM 670 C CA . ALA A 1 86 ? -5.368 4.857 -0.646 1.00 93.62 86 ALA A CA 1
ATOM 671 C C . ALA A 1 86 ? -6.526 5.846 -0.849 1.00 93.62 86 ALA A C 1
ATOM 673 O O . ALA A 1 86 ? -7.603 5.644 -0.293 1.00 93.62 86 ALA A O 1
ATOM 674 N N . ARG A 1 87 ? -6.351 6.868 -1.700 1.00 94.94 87 ARG A N 1
ATOM 675 C CA . ARG A 1 87 ? -7.419 7.828 -2.026 1.00 94.94 87 ARG A CA 1
ATOM 676 C C . ARG A 1 87 ? -8.647 7.157 -2.636 1.00 94.94 87 ARG A C 1
ATOM 678 O O . ARG A 1 87 ? -9.759 7.483 -2.232 1.00 94.94 87 ARG A O 1
ATOM 685 N N . ARG A 1 88 ? -8.467 6.216 -3.569 1.00 94.44 88 ARG A N 1
ATOM 686 C CA . ARG A 1 88 ? -9.588 5.476 -4.180 1.00 94.44 88 ARG A CA 1
ATOM 687 C C . ARG A 1 88 ? -10.351 4.652 -3.151 1.00 94.44 88 ARG A C 1
ATOM 689 O O . ARG A 1 88 ? -11.572 4.728 -3.110 1.00 94.44 88 ARG A O 1
ATOM 696 N N . HIS A 1 89 ? -9.636 3.947 -2.278 1.00 92.25 89 HIS A N 1
ATOM 697 C CA . HIS A 1 89 ? -10.267 3.177 -1.207 1.00 92.25 89 HIS A CA 1
ATOM 698 C C . HIS A 1 89 ? -11.015 4.080 -0.226 1.00 92.25 89 HIS A C 1
ATOM 700 O O . HIS A 1 89 ? -12.129 3.762 0.163 1.00 92.25 89 HIS A O 1
ATOM 706 N N . ILE A 1 90 ? -10.441 5.219 0.157 1.00 95.50 90 ILE A N 1
ATOM 707 C CA . ILE A 1 90 ? -11.111 6.193 1.026 1.00 95.50 90 ILE A CA 1
ATOM 708 C C . ILE A 1 90 ? -12.384 6.738 0.363 1.00 95.50 90 ILE A C 1
ATOM 710 O O . ILE A 1 90 ? -13.418 6.836 1.018 1.00 95.50 90 ILE A O 1
ATOM 714 N N . ALA A 1 91 ? -12.336 7.057 -0.932 1.00 95.50 91 ALA A N 1
ATOM 715 C CA . ALA A 1 91 ? -13.499 7.546 -1.668 1.00 95.50 91 ALA A CA 1
ATOM 716 C C . ALA A 1 91 ? -14.617 6.494 -1.772 1.00 95.50 91 ALA A C 1
ATOM 718 O O . ALA A 1 91 ? -15.790 6.837 -1.660 1.00 95.50 91 ALA A O 1
ATOM 719 N N . GLU A 1 92 ? -14.262 5.224 -1.960 1.00 94.69 92 GLU A N 1
ATOM 720 C CA . GLU A 1 92 ? -15.223 4.125 -2.092 1.00 94.69 92 GLU A CA 1
ATOM 721 C C . GLU A 1 92 ? -15.796 3.677 -0.741 1.00 94.69 92 GLU A C 1
ATOM 723 O O . GLU A 1 92 ? -16.992 3.430 -0.597 1.00 94.69 92 GLU A O 1
ATOM 728 N N . PHE A 1 93 ? -14.940 3.578 0.272 1.00 91.75 93 PHE A N 1
ATOM 729 C CA . PHE A 1 93 ? -15.262 2.938 1.540 1.00 91.75 93 PHE A CA 1
ATOM 730 C C . PHE A 1 93 ? -15.487 3.923 2.694 1.00 91.75 93 PHE A C 1
ATOM 732 O O . PHE A 1 93 ? -15.911 3.497 3.774 1.00 91.75 93 PHE A O 1
ATOM 739 N N . GLY A 1 94 ? -15.238 5.210 2.469 1.00 94.44 94 GLY A N 1
ATOM 740 C CA . GLY A 1 94 ? -15.314 6.278 3.457 1.00 94.44 94 GLY A CA 1
ATOM 741 C C . GLY A 1 94 ? -13.991 6.524 4.184 1.00 94.44 94 GLY A C 1
ATOM 742 O O . GLY A 1 94 ? -13.100 5.674 4.234 1.00 94.44 94 GLY A O 1
ATOM 743 N N . GLU A 1 95 ? -13.888 7.704 4.798 1.00 95.56 95 GLU A N 1
ATOM 744 C CA . GLU A 1 95 ? -12.704 8.154 5.548 1.00 95.56 95 GLU A CA 1
ATOM 745 C C . GLU A 1 95 ? -12.426 7.291 6.790 1.00 95.56 95 GLU A C 1
ATOM 747 O O . GLU A 1 95 ? -11.273 7.099 7.177 1.00 95.56 95 GLU A O 1
ATOM 752 N N . PHE A 1 96 ? -13.474 6.724 7.395 1.00 95.38 96 PHE A N 1
ATOM 753 C CA . PHE A 1 96 ? -13.378 5.935 8.621 1.00 95.38 96 PHE A CA 1
ATOM 754 C C . PHE A 1 96 ? -14.169 4.635 8.525 1.00 95.38 96 PHE A C 1
ATOM 756 O O . PHE A 1 96 ? -15.236 4.575 7.913 1.00 95.38 96 PHE A O 1
ATOM 763 N N . LYS A 1 97 ? -13.675 3.609 9.218 1.00 93.62 97 LYS A N 1
ATOM 764 C CA . LYS A 1 97 ? -14.337 2.319 9.397 1.00 93.62 97 LYS A CA 1
ATOM 765 C C . LYS A 1 97 ? -14.608 2.032 10.865 1.00 93.62 97 LYS A C 1
ATOM 767 O O . LYS A 1 97 ? -13.793 2.345 11.734 1.00 93.62 97 LYS A O 1
ATOM 772 N N . LYS A 1 98 ? -15.750 1.388 11.112 1.00 94.38 98 LYS A N 1
ATOM 773 C CA . LYS A 1 98 ? -16.087 0.784 12.401 1.00 94.38 98 LYS A CA 1
ATOM 774 C C . LYS A 1 98 ? -15.326 -0.530 12.519 1.00 94.38 98 LYS A C 1
ATOM 776 O O . LYS A 1 98 ? -15.603 -1.464 11.769 1.00 94.38 98 LYS A O 1
ATOM 781 N N . VAL A 1 99 ? -14.374 -0.600 13.443 1.00 93.44 99 VAL A N 1
ATOM 782 C CA . VAL A 1 99 ? -13.616 -1.824 13.737 1.00 93.44 99 VAL A CA 1
ATOM 783 C C . VAL A 1 99 ? -13.960 -2.275 15.147 1.00 93.44 99 VAL A C 1
ATOM 785 O O . VAL A 1 99 ? -13.822 -1.507 16.094 1.00 93.44 99 VAL A O 1
ATOM 788 N N . VAL A 1 100 ? -14.439 -3.510 15.289 1.00 92.62 100 VAL A N 1
ATOM 789 C CA . VAL A 1 100 ? -14.887 -4.055 16.576 1.00 92.62 100 VAL A CA 1
ATOM 790 C C . VAL A 1 100 ? -13.820 -4.988 17.131 1.00 92.62 100 VAL A C 1
ATOM 792 O O . VAL A 1 100 ? -13.412 -5.942 16.466 1.00 92.62 100 VAL A O 1
ATOM 795 N N . ASN A 1 101 ? -13.382 -4.735 18.363 1.00 91.31 101 ASN A N 1
ATOM 796 C CA . ASN A 1 101 ? -12.554 -5.679 19.097 1.00 91.31 101 ASN A CA 1
ATOM 797 C C . ASN A 1 101 ? -13.421 -6.885 19.485 1.00 91.31 101 ASN A C 1
ATOM 799 O O . ASN A 1 101 ? -14.319 -6.761 20.311 1.00 91.31 101 ASN A O 1
ATOM 803 N N . GLN A 1 102 ? -13.164 -8.053 18.893 1.00 88.12 102 GLN A N 1
ATOM 804 C CA . GLN A 1 102 ? -13.986 -9.249 19.125 1.00 88.12 102 GLN A CA 1
ATOM 805 C C . GLN A 1 102 ? -13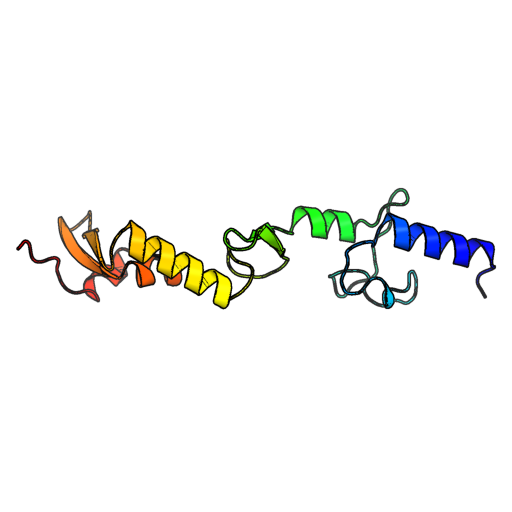.969 -9.737 20.580 1.00 88.12 102 GLN A C 1
ATOM 807 O O . GLN A 1 102 ? -14.939 -10.344 21.021 1.00 88.12 102 GLN A O 1
ATOM 812 N N . THR A 1 103 ? -12.896 -9.470 21.329 1.00 90.00 103 THR A N 1
ATOM 813 C CA . THR A 1 103 ? -12.762 -9.911 22.724 1.00 90.00 103 THR A CA 1
ATOM 814 C C . THR A 1 103 ? -13.597 -9.053 23.668 1.00 90.00 103 THR A C 1
ATOM 816 O O . THR A 1 103 ? -14.208 -9.576 24.594 1.00 90.00 103 THR A O 1
ATOM 819 N N . THR A 1 104 ? -13.609 -7.734 23.461 1.00 90.06 104 THR A N 1
ATOM 820 C CA . THR A 1 104 ? -14.282 -6.784 24.365 1.00 90.06 104 THR A CA 1
ATOM 821 C C . THR A 1 104 ? -15.629 -6.290 23.841 1.00 90.06 104 THR A C 1
ATOM 823 O O . THR A 1 104 ? -16.389 -5.692 24.594 1.00 90.06 104 THR A O 1
ATOM 826 N N . GLY A 1 105 ? -15.925 -6.497 22.557 1.00 91.44 105 GLY A N 1
ATOM 827 C CA . GLY A 1 105 ? -17.105 -5.959 21.875 1.00 91.44 105 GLY A CA 1
ATOM 828 C C . GLY A 1 105 ? -17.049 -4.452 21.599 1.00 91.44 105 GLY A C 1
ATOM 829 O O . GLY A 1 105 ? -17.981 -3.909 21.011 1.00 91.44 105 GLY A O 1
ATOM 830 N N . ILE A 1 106 ? -15.973 -3.762 21.995 1.00 92.88 106 ILE A N 1
ATOM 831 C CA . ILE A 1 106 ? -15.846 -2.308 21.843 1.00 92.88 106 ILE A CA 1
ATOM 832 C C . ILE A 1 106 ? -15.582 -1.960 20.375 1.00 92.88 106 ILE A C 1
ATOM 834 O O . ILE A 1 106 ? -14.725 -2.564 19.723 1.00 92.88 106 ILE A O 1
ATOM 838 N N . ALA 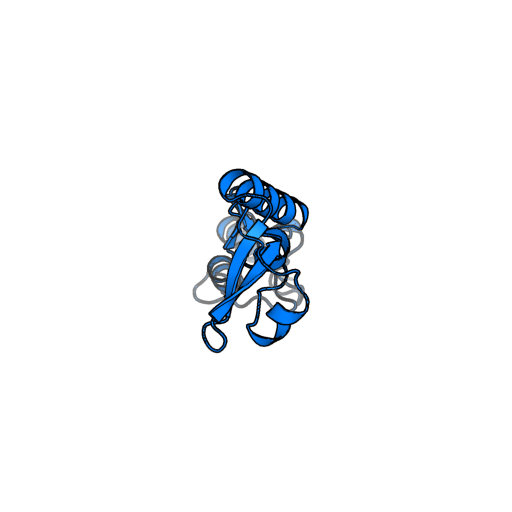A 1 107 ? -16.318 -0.975 19.862 1.00 95.12 107 ALA A N 1
ATOM 839 C CA . ALA A 1 107 ? -16.179 -0.471 18.504 1.00 95.12 107 ALA A CA 1
ATOM 840 C C . ALA A 1 107 ? -15.334 0.808 18.467 1.00 95.12 107 ALA A C 1
ATOM 842 O O . ALA A 1 107 ? -15.552 1.732 19.248 1.00 95.12 107 ALA A O 1
ATOM 843 N N . TYR A 1 108 ? -14.413 0.870 17.509 1.00 95.75 108 TYR A N 1
ATOM 844 C CA . TYR A 1 108 ? -13.472 1.967 17.317 1.00 95.75 108 TYR A CA 1
ATOM 845 C C . TYR A 1 108 ? -13.631 2.588 15.931 1.00 95.75 108 TYR A C 1
ATOM 847 O O . TYR A 1 108 ? -13.960 1.906 14.953 1.00 95.75 108 TYR A O 1
ATOM 855 N N . ARG A 1 109 ? -13.381 3.894 15.850 1.00 95.50 109 ARG A N 1
ATOM 856 C CA . ARG A 1 109 ? -13.412 4.700 14.631 1.00 95.50 109 ARG A CA 1
ATOM 857 C C . ARG A 1 109 ? -12.013 4.841 14.064 1.00 95.50 109 ARG A C 1
ATOM 859 O O . ARG A 1 109 ? -11.258 5.740 14.423 1.00 95.50 109 ARG A O 1
ATOM 866 N N . VAL A 1 110 ? -11.695 3.940 13.142 1.00 95.25 110 VAL A N 1
ATOM 867 C CA . VAL A 1 110 ? -10.355 3.808 12.575 1.00 95.25 110 VAL A CA 1
ATOM 868 C C . VAL A 1 110 ? -10.295 4.485 11.204 1.00 95.25 110 VAL A C 1
ATOM 870 O O . VAL A 1 110 ? -11.150 4.196 10.362 1.00 95.25 110 VAL A O 1
ATOM 873 N N . PRO A 1 111 ? -9.317 5.371 10.937 1.00 95.50 111 PRO A N 1
ATOM 874 C CA . PRO A 1 111 ? -9.105 5.923 9.604 1.00 95.50 111 PRO A CA 1
ATOM 875 C C . PRO A 1 111 ? -8.831 4.810 8.590 1.00 95.50 111 PRO A C 1
ATOM 877 O O . PRO A 1 111 ? -7.950 3.974 8.801 1.00 95.50 111 PRO A O 1
ATOM 880 N N . THR A 1 112 ? -9.528 4.822 7.454 1.00 94.94 112 THR A N 1
ATOM 881 C CA . THR A 1 112 ? -9.316 3.840 6.375 1.00 94.94 112 THR A CA 1
ATOM 882 C C . THR A 1 112 ? -7.863 3.846 5.897 1.00 94.94 112 THR A C 1
ATOM 884 O O . THR A 1 112 ? -7.295 2.799 5.592 1.00 94.94 112 THR A O 1
ATOM 887 N N . ARG A 1 113 ? -7.220 5.018 5.914 1.00 93.56 113 ARG A N 1
ATOM 888 C CA . ARG A 1 113 ? -5.802 5.170 5.585 1.00 93.56 113 ARG A CA 1
ATOM 889 C C . ARG A 1 113 ? -4.878 4.361 6.493 1.00 93.56 113 ARG A C 1
ATOM 891 O O . ARG A 1 113 ? -3.968 3.705 6.001 1.00 93.56 113 ARG A O 1
ATOM 898 N N . ASP A 1 114 ? -5.131 4.378 7.797 1.00 93.25 114 ASP A N 1
ATOM 899 C CA . ASP A 1 114 ? -4.317 3.650 8.771 1.00 93.25 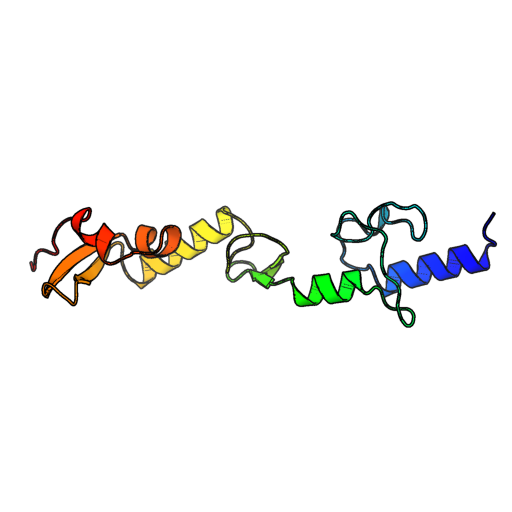114 ASP A CA 1
ATOM 900 C C . ASP A 1 114 ? -4.452 2.134 8.585 1.00 93.25 114 ASP A C 1
ATOM 902 O O . ASP A 1 114 ? -3.463 1.409 8.697 1.00 93.25 114 ASP A O 1
ATOM 906 N N . ILE A 1 115 ? -5.648 1.664 8.211 1.00 92.12 115 ILE A N 1
ATOM 907 C CA . ILE A 1 115 ? -5.885 0.258 7.856 1.00 92.12 115 ILE A CA 1
ATOM 908 C C . ILE A 1 115 ? -5.004 -0.160 6.675 1.00 92.12 115 ILE A C 1
ATOM 910 O O . ILE A 1 115 ? -4.387 -1.222 6.728 1.00 92.12 115 ILE A O 1
ATOM 914 N N . ILE A 1 116 ? -4.915 0.681 5.643 1.00 89.06 116 ILE A N 1
ATOM 915 C CA . ILE A 1 116 ? -4.151 0.400 4.420 1.00 89.06 116 ILE A CA 1
ATOM 916 C C . ILE A 1 116 ? -2.638 0.508 4.655 1.00 89.06 116 ILE A C 1
ATOM 918 O O . ILE A 1 116 ? -1.879 -0.319 4.158 1.00 89.06 116 ILE A O 1
ATOM 922 N N . GLU A 1 117 ? -2.182 1.538 5.372 1.00 88.88 117 GLU A N 1
ATOM 923 C CA . GLU A 1 117 ? -0.754 1.861 5.465 1.00 88.88 117 GLU A CA 1
ATOM 924 C C . GLU A 1 117 ? -0.027 1.121 6.590 1.00 88.88 117 GLU A C 1
ATOM 926 O O . GLU A 1 117 ? 1.146 0.782 6.431 1.00 88.88 117 GLU A O 1
ATOM 931 N N . LYS A 1 118 ? -0.693 0.902 7.729 1.00 89.12 118 LYS A N 1
ATOM 932 C CA . LYS A 1 118 ? -0.063 0.351 8.940 1.00 89.12 118 LYS A CA 1
ATOM 933 C C . LYS A 1 118 ? -0.465 -1.099 9.188 1.00 89.12 118 LYS A C 1
ATOM 935 O O . LYS A 1 118 ? 0.307 -1.855 9.775 1.00 89.12 118 LYS A O 1
ATOM 940 N N . GLY A 1 119 ? -1.662 -1.477 8.735 1.00 87.62 119 GLY A N 1
ATOM 941 C CA . GLY A 1 119 ? -2.346 -2.674 9.202 1.00 87.62 119 GLY A CA 1
ATOM 942 C C . GLY A 1 119 ? -2.757 -2.512 10.668 1.00 87.62 119 GLY A C 1
ATOM 943 O O . GLY A 1 119 ? -1.966 -2.114 11.519 1.00 87.62 119 GLY A O 1
ATOM 944 N N . ILE A 1 120 ? -4.010 -2.819 10.992 1.00 90.12 120 ILE A N 1
ATOM 945 C CA . ILE A 1 120 ? -4.509 -2.664 12.362 1.00 90.12 120 ILE A CA 1
ATOM 946 C C . ILE A 1 120 ? -4.393 -3.984 13.100 1.00 90.12 120 ILE A C 1
ATOM 948 O O . ILE A 1 120 ? -4.993 -4.985 12.701 1.00 90.12 120 ILE A O 1
ATOM 952 N N . LYS A 1 121 ? -3.657 -3.983 14.211 1.00 88.81 121 LYS A N 1
ATOM 953 C CA . LYS A 1 121 ? -3.671 -5.098 15.156 1.00 88.81 121 LYS A CA 1
ATOM 954 C C . LYS A 1 121 ? -4.695 -4.808 16.239 1.00 88.81 121 LYS A C 1
ATOM 956 O O . LYS A 1 121 ? -4.894 -3.668 16.642 1.00 88.81 121 LYS A O 1
ATOM 961 N N . TRP A 1 122 ? -5.299 -5.864 16.775 1.00 85.12 122 TRP A N 1
ATOM 962 C CA . TRP A 1 122 ? -6.303 -5.738 17.835 1.00 85.12 122 TRP A CA 1
ATOM 963 C C . TRP A 1 122 ? -5.792 -4.986 19.077 1.00 85.12 122 TRP A C 1
ATOM 965 O O . TRP A 1 122 ? -6.585 -4.354 19.767 1.00 85.12 122 TRP A O 1
ATOM 975 N N . ARG A 1 123 ? -4.478 -5.045 19.351 1.00 88.00 123 ARG A N 1
ATOM 976 C CA . ARG A 1 123 ? -3.823 -4.368 20.483 1.00 88.00 123 ARG A CA 1
ATOM 977 C C . ARG A 1 123 ? -3.685 -2.862 20.296 1.00 88.00 123 ARG A C 1
ATOM 979 O O . ARG A 1 123 ? -3.491 -2.183 21.285 1.00 88.00 123 ARG A O 1
ATOM 986 N N . ASP A 1 124 ? -3.765 -2.378 19.060 1.00 89.50 124 ASP A N 1
ATOM 987 C CA . ASP A 1 124 ? -3.586 -0.961 18.732 1.00 89.50 124 ASP A CA 1
ATOM 988 C C . ASP A 1 124 ? -4.935 -0.228 18.650 1.00 89.50 124 ASP A C 1
ATOM 990 O O . ASP A 1 124 ? -4.984 0.978 18.424 1.00 89.50 124 ASP A O 1
ATOM 994 N N . LEU A 1 125 ? -6.051 -0.955 18.804 1.00 91.19 125 LEU A N 1
ATOM 995 C CA . LEU A 1 125 ? -7.397 -0.395 18.681 1.00 91.19 125 LEU A CA 1
ATOM 996 C C . LEU A 1 125 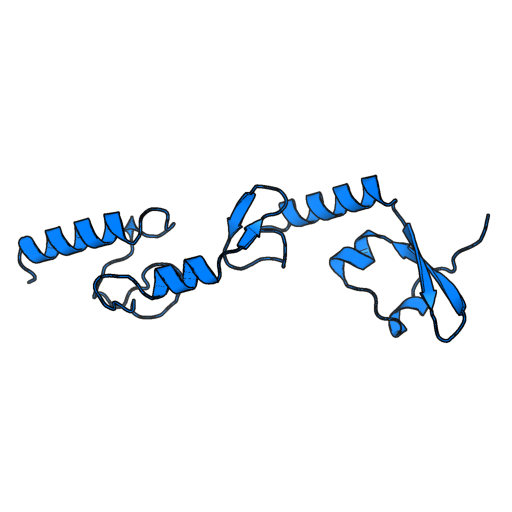? -7.699 0.660 19.749 1.00 91.19 125 LEU A C 1
ATOM 998 O O . LEU A 1 125 ? -8.426 1.606 19.468 1.00 91.19 125 LEU A O 1
ATOM 1002 N N . ASP A 1 126 ? -7.120 0.527 20.939 1.00 91.38 126 ASP A N 1
ATOM 1003 C CA . ASP A 1 126 ? -7.296 1.452 22.063 1.00 91.38 126 ASP A CA 1
ATOM 1004 C C . ASP A 1 126 ? -6.714 2.855 21.820 1.00 91.38 126 ASP A C 1
ATOM 1006 O O . ASP A 1 126 ? -7.078 3.799 22.519 1.00 91.38 126 ASP A O 1
ATOM 1010 N N . GLN A 1 127 ? -5.864 3.012 20.803 1.00 93.62 127 GLN A N 1
ATOM 1011 C CA . GLN A 1 127 ? -5.311 4.300 20.376 1.00 93.62 127 GLN A CA 1
ATOM 1012 C C . GLN A 1 127 ? -6.299 5.116 19.532 1.00 93.62 127 GLN A C 1
ATOM 1014 O O . GLN A 1 127 ? -6.078 6.306 19.298 1.00 93.62 127 GLN A O 1
ATOM 1019 N N . TYR A 1 128 ? -7.377 4.492 19.053 1.00 94.62 128 TYR A N 1
ATOM 1020 C CA . TYR A 1 128 ? -8.382 5.136 18.217 1.00 94.62 128 TYR A CA 1
ATOM 1021 C C . TYR A 1 128 ? -9.592 5.584 19.047 1.00 94.62 128 TYR A C 1
ATOM 1023 O O . TYR A 1 128 ? -9.942 4.942 20.040 1.00 94.62 128 TYR A O 1
ATOM 1031 N N . PRO A 1 129 ? -10.277 6.670 18.643 1.00 95.31 129 PRO A N 1
ATOM 1032 C CA . PRO A 1 129 ? -11.511 7.083 19.299 1.00 95.31 129 PRO A CA 1
ATOM 1033 C C . PRO A 1 129 ? -12.587 6.000 19.171 1.00 95.31 129 PRO A C 1
ATOM 1035 O O . PRO A 1 129 ? -12.622 5.242 18.195 1.00 95.31 129 PRO A O 1
ATOM 1038 N N . LEU A 1 130 ? -13.492 5.944 20.147 1.00 95.44 130 LEU A N 1
ATOM 1039 C CA . LEU A 1 130 ? -14.640 5.045 20.102 1.00 95.44 130 LEU A CA 1
ATOM 1040 C C . LEU A 1 130 ? -15.553 5.390 18.921 1.00 95.44 130 LEU A C 1
ATOM 1042 O O . LEU A 1 130 ? -15.643 6.537 18.480 1.00 95.44 130 LEU A O 1
ATOM 1046 N N . TRP A 1 131 ? -16.229 4.374 18.392 1.00 94.56 131 TRP A N 1
ATOM 1047 C CA . TRP A 1 131 ? -17.287 4.581 17.417 1.00 94.56 131 TRP A CA 1
ATOM 1048 C C . TRP A 1 131 ? -18.553 5.023 18.145 1.00 94.56 131 TRP A C 1
ATOM 1050 O O . TRP A 1 131 ? -19.275 4.194 18.697 1.00 94.56 131 TRP A O 1
ATOM 1060 N N . GLU A 1 132 ? -18.819 6.323 18.146 1.00 85.25 132 GLU A N 1
ATOM 1061 C CA . GLU A 1 132 ? -20.094 6.855 18.617 1.00 85.25 132 GLU A CA 1
ATOM 1062 C C . GLU A 1 132 ? -21.182 6.502 17.594 1.00 85.25 132 GLU A C 1
ATOM 1064 O O . GLU A 1 132 ? -21.059 6.797 16.401 1.00 85.25 132 GLU A O 1
ATOM 1069 N N . GLU A 1 133 ? -22.224 5.799 18.039 1.00 69.81 133 GLU A N 1
ATOM 1070 C CA . GLU A 1 133 ? -23.438 5.636 17.242 1.00 69.81 133 GLU A CA 1
ATOM 1071 C C . GLU A 1 133 ? -24.208 6.954 17.323 1.00 69.81 133 GLU A C 1
ATOM 1073 O O . GLU A 1 133 ? -24.708 7.320 18.386 1.00 69.81 133 GLU A O 1
ATOM 1078 N N . GLY A 1 134 ? -24.198 7.701 16.217 1.00 56.00 134 GLY A N 1
ATOM 1079 C CA . GLY A 1 134 ? -25.092 8.837 16.003 1.00 56.00 134 GLY A CA 1
ATOM 1080 C C . GLY A 1 134 ? -26.469 8.374 15.562 1.00 56.00 134 GLY A C 1
ATOM 1081 O O . GLY A 1 134 ? -26.527 7.382 14.798 1.00 56.00 134 GLY A O 1
#

Sequence (134 aa):
MPGQRFRDYLKEFREANCRGCFYADEAKVGTDKPCCTCPGIPYIENNKCGTRKEAEETMRECFICGKLYEGGREMTCSDVCHGELARRHIAEFGEFKKVVNQTTGIAYRVPTRDIIEKGIKWRDLDQYPLWEEG

Radius of gyration: 24.05 Å; chains: 1; bounding box: 65×32×59 Å

Foldseek 3Di:
DDDPVVVVLQVVLLVVAVPPAPCSVPDDQPPQCDDGDDNGHFDADPSYTPNSVVQVVQWDQAPQPRDTAHDDPPRHRDVVSVVVVLVVCCVVVNQWDWDALPVPRWTFTHGSSCCSPPNDDSVCRVVGHGDDDD